Protein AF-A0A250XPN6-F1 (afdb_monomer_lite)

Organism: NCBI:txid1157962

Secondary structure (DSSP, 8-state):
-PPPEEEESSTTHHHHHHHH-HHHHHHHHHHHHIIIIIS---EEEE--S-THHHHHHHHHS-GGG-------PPPHHHHHHHHHHHHHHTT------HHHHHHHHHT--

Foldseek 3Di:
DDAAEAEDAQLVVLVVVCVVCVPVSLVVLVVQLCCPPVVNRYHYHYHHPDPCVVVVVVVSDPPVSDDDDDDDDDDLVRVVVVVVVVCVVVVHDDDCDPVNSVVVVVPPD

pLDDT: mean 90.62, std 7.66, range [44.0, 97.5]

Sequence (109 aa):
MRRPVIVIDEANVMMGWNKNYPEDMGTLLRFFVSITKEKKRSHVFLVTSEFGYQTWLSAAIASEFWKLKIIGDFTKSEAKSFFEFELERRRKVVTVTDEIWSQIYEVRV

InterPro domains:
  IPR051667 Archaeal ATPase domain-containing protein [PTHR37096] (2-107)

Structure (mmCIF, N/CA/C/O backbone):
data_AF-A0A250XPN6-F1
#
_entry.id   AF-A0A250XPN6-F1
#
loop_
_atom_site.group_PDB
_atom_site.id
_atom_site.type_symbol
_atom_site.label_atom_id
_atom_site.label_alt_id
_atom_site.label_comp_id
_atom_site.label_asym_id
_atom_site.label_entity_id
_atom_site.label_seq_id
_atom_site.pdbx_PDB_ins_code
_atom_site.Cartn_x
_atom_site.Cartn_y
_atom_site.Cartn_z
_atom_site.occupancy
_atom_site.B_iso_or_equiv
_atom_site.auth_seq_id
_atom_site.auth_comp_id
_atom_site.auth_asym_id
_atom_site.auth_atom_id
_atom_site.pdbx_PDB_model_num
ATOM 1 N N . MET A 1 1 ? -17.311 8.749 -18.690 1.00 69.12 1 MET A N 1
ATOM 2 C CA . MET A 1 1 ? -16.928 7.317 -18.693 1.00 69.12 1 MET A CA 1
ATOM 3 C C . MET A 1 1 ? -16.002 7.069 -17.506 1.00 69.12 1 MET A C 1
ATOM 5 O O . MET A 1 1 ? -15.084 7.861 -17.314 1.00 69.12 1 MET A O 1
ATOM 9 N N . ARG A 1 2 ? -16.271 6.063 -16.664 1.00 82.56 2 ARG A N 1
ATOM 10 C CA . ARG A 1 2 ? -15.433 5.752 -15.491 1.00 82.56 2 ARG A CA 1
ATOM 11 C C . ARG A 1 2 ? -14.141 5.090 -15.977 1.00 82.56 2 ARG A C 1
ATOM 13 O O . ARG A 1 2 ? -14.212 4.169 -16.783 1.00 82.56 2 ARG A O 1
ATOM 20 N N . ARG A 1 3 ? -12.978 5.582 -15.543 1.00 88.94 3 ARG A N 1
ATOM 21 C CA . ARG A 1 3 ? -11.693 4.985 -15.933 1.00 88.94 3 ARG A CA 1
ATOM 22 C C . ARG A 1 3 ? -11.524 3.625 -15.244 1.00 88.94 3 ARG A C 1
ATOM 24 O O . ARG A 1 3 ? -11.848 3.537 -14.057 1.00 88.94 3 ARG A O 1
ATOM 31 N N . PRO A 1 4 ? -11.032 2.592 -15.946 1.00 95.25 4 PRO A N 1
ATOM 32 C CA . PRO A 1 4 ? -10.711 1.313 -15.331 1.00 95.25 4 PRO A CA 1
ATOM 33 C C . PRO A 1 4 ? -9.630 1.464 -14.257 1.00 95.25 4 PRO A C 1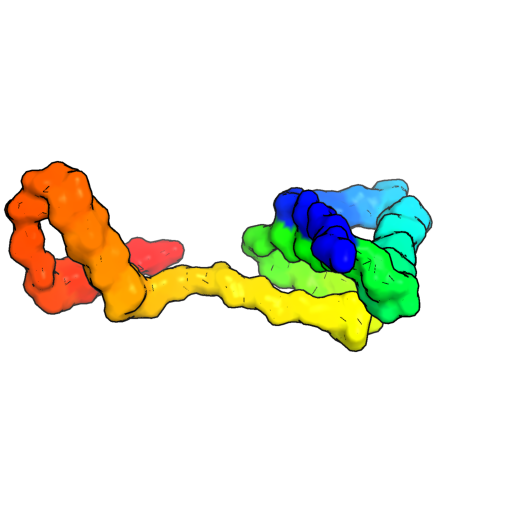
ATOM 35 O O . PRO A 1 4 ? -8.780 2.360 -14.308 1.00 95.25 4 PRO A O 1
ATOM 38 N N . VAL A 1 5 ? -9.677 0.560 -13.284 1.00 96.44 5 VAL A N 1
ATOM 39 C CA . VAL A 1 5 ? -8.733 0.486 -12.171 1.00 96.44 5 VAL A CA 1
ATOM 40 C C . VAL A 1 5 ? -8.087 -0.890 -12.197 1.00 96.44 5 VAL A C 1
ATOM 42 O O . VAL A 1 5 ? -8.789 -1.896 -12.243 1.00 96.44 5 VAL A O 1
ATOM 45 N N . ILE A 1 6 ? -6.760 -0.917 -12.179 1.00 97.00 6 ILE A N 1
ATOM 46 C CA . ILE A 1 6 ? -5.953 -2.124 -12.020 1.00 97.00 6 ILE A CA 1
ATOM 47 C C . ILE A 1 6 ? -5.451 -2.127 -10.582 1.00 97.00 6 ILE A C 1
ATOM 49 O O . ILE A 1 6 ? -4.890 -1.130 -10.125 1.00 97.00 6 ILE A O 1
ATOM 53 N N . VAL A 1 7 ? -5.661 -3.231 -9.875 1.00 97.50 7 VAL A N 1
ATOM 54 C CA . VAL A 1 7 ? -5.155 -3.434 -8.516 1.00 97.50 7 VAL A CA 1
ATOM 55 C C . VAL A 1 7 ? -4.270 -4.664 -8.541 1.00 97.50 7 VAL A C 1
ATOM 57 O O . VAL A 1 7 ? -4.690 -5.707 -9.040 1.00 97.50 7 VAL A O 1
ATOM 60 N N . ILE A 1 8 ? -3.051 -4.520 -8.038 1.00 97.00 8 ILE A N 1
ATOM 61 C CA . ILE A 1 8 ? -2.112 -5.622 -7.874 1.00 97.00 8 ILE A CA 1
ATOM 62 C C . ILE A 1 8 ? -1.786 -5.700 -6.394 1.00 97.00 8 ILE A C 1
ATOM 64 O O . ILE A 1 8 ? -1.141 -4.800 -5.854 1.00 97.00 8 ILE A O 1
ATOM 68 N N . ASP A 1 9 ? -2.299 -6.747 -5.762 1.00 96.31 9 ASP A N 1
ATOM 69 C CA . ASP A 1 9 ? -1.950 -7.106 -4.394 1.00 96.31 9 ASP A CA 1
ATOM 70 C C . ASP A 1 9 ? -0.621 -7.867 -4.364 1.00 96.31 9 ASP A C 1
ATOM 72 O O . ASP A 1 9 ? -0.182 -8.382 -5.396 1.00 96.31 9 ASP A O 1
ATOM 76 N N . GLU A 1 10 ? 0.034 -7.886 -3.204 1.00 95.31 10 GLU A N 1
ATOM 77 C CA . GLU A 1 10 ? 1.377 -8.456 -3.021 1.00 95.31 10 GLU A CA 1
ATOM 78 C C . GLU A 1 10 ? 2.393 -7.944 -4.063 1.00 95.31 10 GLU A C 1
ATOM 80 O O . GLU A 1 10 ? 3.236 -8.673 -4.596 1.00 95.31 10 GLU A O 1
ATOM 85 N N . ALA A 1 11 ? 2.334 -6.647 -4.376 1.00 96.62 11 ALA A N 1
ATOM 86 C CA . ALA A 1 11 ? 3.159 -6.038 -5.415 1.00 96.62 11 ALA A CA 1
ATOM 87 C C . ALA A 1 11 ? 4.671 -6.189 -5.148 1.00 96.62 11 ALA A C 1
ATOM 89 O O . ALA A 1 11 ? 5.472 -6.133 -6.082 1.00 96.62 11 ALA A O 1
ATOM 90 N N . ASN A 1 12 ? 5.076 -6.456 -3.902 1.00 94.81 12 ASN A N 1
ATOM 91 C CA . ASN A 1 12 ? 6.447 -6.797 -3.524 1.00 94.81 12 ASN A CA 1
ATOM 92 C C . ASN A 1 12 ? 7.009 -8.034 -4.240 1.00 94.81 12 ASN A C 1
ATOM 94 O O . ASN A 1 12 ? 8.225 -8.102 -4.433 1.00 94.81 12 ASN A O 1
ATOM 98 N N . VAL A 1 13 ? 6.168 -8.959 -4.718 1.00 94.19 13 VAL A N 1
ATOM 99 C CA . VAL A 1 13 ? 6.600 -10.103 -5.545 1.00 94.19 13 VAL A CA 1
ATOM 100 C C . VAL A 1 13 ? 7.315 -9.639 -6.820 1.00 94.19 13 VAL A C 1
ATOM 102 O O . VAL A 1 13 ? 8.259 -10.291 -7.278 1.00 94.19 13 VAL A O 1
ATOM 105 N N . MET A 1 14 ? 6.965 -8.458 -7.344 1.00 94.56 14 MET A N 1
ATOM 106 C CA . MET A 1 14 ? 7.645 -7.855 -8.495 1.00 94.56 14 MET A CA 1
ATOM 107 C C . MET A 1 14 ? 9.138 -7.618 -8.245 1.00 94.56 14 MET A C 1
ATOM 109 O O . MET A 1 14 ? 9.933 -7.762 -9.169 1.00 94.56 14 MET A O 1
ATOM 113 N N . MET A 1 15 ? 9.550 -7.323 -7.006 1.00 93.38 15 MET A N 1
ATOM 114 C CA . MET A 1 15 ? 10.974 -7.192 -6.669 1.00 93.38 15 MET A CA 1
ATOM 115 C C . MET A 1 15 ? 11.721 -8.511 -6.882 1.00 93.38 15 MET A C 1
ATOM 117 O O . MET A 1 15 ? 12.869 -8.514 -7.321 1.00 93.38 15 MET A O 1
ATOM 121 N N . GLY A 1 16 ? 11.064 -9.636 -6.582 1.00 91.06 16 GLY A N 1
ATOM 122 C CA . GLY A 1 16 ? 11.582 -10.975 -6.840 1.00 91.06 16 GLY A CA 1
ATOM 123 C C . GLY A 1 16 ? 11.670 -11.268 -8.335 1.00 91.06 16 GLY A C 1
ATOM 124 O O . GLY A 1 16 ? 12.725 -11.686 -8.808 1.00 91.06 16 GLY A O 1
ATOM 125 N N . TRP A 1 17 ? 10.606 -10.982 -9.093 1.00 91.94 17 TRP A N 1
ATOM 126 C CA . TRP A 1 17 ? 10.604 -11.135 -10.555 1.00 91.94 17 TRP A CA 1
ATOM 127 C C . TRP A 1 17 ? 11.692 -10.305 -11.227 1.00 91.94 17 TRP A C 1
ATOM 129 O O . TRP A 1 17 ? 12.382 -10.810 -12.106 1.00 91.94 17 TRP A O 1
ATOM 139 N N . ASN A 1 18 ? 11.916 -9.079 -10.756 1.00 94.00 18 ASN A N 1
ATOM 140 C CA . ASN A 1 18 ? 12.946 -8.189 -11.278 1.00 94.00 18 ASN A CA 1
ATOM 141 C C . ASN A 1 18 ? 14.364 -8.782 -11.202 1.00 94.00 18 ASN A C 1
ATOM 143 O O . ASN A 1 18 ? 15.206 -8.424 -12.018 1.00 94.00 18 ASN A O 1
ATOM 147 N N . LYS A 1 19 ? 14.644 -9.688 -10.251 1.00 91.94 19 LYS A N 1
ATOM 148 C CA . LYS A 1 19 ? 15.956 -10.356 -10.147 1.00 91.94 19 LYS A CA 1
ATOM 149 C C . LYS A 1 19 ? 16.243 -11.260 -11.344 1.00 91.94 19 LYS A C 1
ATOM 151 O O . LYS A 1 19 ? 17.390 -11.356 -11.761 1.00 91.94 19 LYS A O 1
ATOM 156 N N . ASN A 1 20 ? 15.208 -11.908 -11.871 1.00 94.25 20 ASN A N 1
ATOM 157 C CA . ASN A 1 20 ? 15.328 -12.876 -12.960 1.00 94.25 20 ASN A CA 1
ATOM 158 C C . ASN A 1 20 ? 14.935 -12.275 -14.321 1.00 94.25 20 ASN A C 1
ATOM 160 O O . ASN A 1 20 ? 15.415 -12.741 -15.347 1.00 94.25 20 ASN A O 1
ATOM 164 N N . TYR A 1 21 ? 14.087 -11.239 -14.324 1.00 95.25 21 TYR A N 1
ATOM 165 C CA . TYR A 1 21 ? 13.468 -10.655 -15.519 1.00 95.25 21 TYR A CA 1
ATOM 166 C C . TYR A 1 21 ? 13.456 -9.111 -15.473 1.00 95.25 21 TYR A C 1
ATOM 168 O O . TYR A 1 21 ? 12.389 -8.488 -15.413 1.00 95.25 21 TYR A O 1
ATOM 176 N N . PRO A 1 22 ? 14.628 -8.449 -15.459 1.00 94.31 22 PRO A N 1
ATOM 177 C CA . PRO A 1 22 ? 14.707 -6.994 -15.303 1.00 94.31 22 PRO A CA 1
ATOM 178 C C . PRO A 1 22 ? 14.129 -6.217 -16.499 1.00 94.31 22 PRO A C 1
ATOM 180 O O . PRO A 1 22 ? 13.509 -5.168 -16.314 1.00 94.31 22 PRO A O 1
ATOM 183 N N . GLU A 1 23 ? 14.285 -6.721 -17.726 1.00 95.19 23 GLU A N 1
ATOM 184 C CA . GLU A 1 23 ? 13.761 -6.061 -18.932 1.00 95.19 23 GLU A CA 1
ATOM 185 C C . GLU A 1 23 ? 12.229 -6.112 -19.005 1.00 95.19 23 GLU A C 1
ATOM 187 O O . GLU A 1 23 ? 11.579 -5.101 -19.308 1.00 95.19 23 GLU A O 1
ATOM 192 N N . ASP A 1 24 ? 11.648 -7.265 -18.665 1.00 96.19 24 ASP A N 1
ATOM 193 C CA . ASP A 1 24 ? 10.198 -7.463 -18.605 1.00 96.19 24 ASP A CA 1
ATOM 194 C C . ASP A 1 24 ? 9.578 -6.582 -17.523 1.00 96.19 24 ASP A C 1
ATOM 196 O O . ASP A 1 24 ? 8.579 -5.897 -17.765 1.00 96.19 24 ASP A O 1
ATOM 200 N N . MET A 1 25 ? 10.218 -6.521 -16.351 1.00 96.38 25 MET A N 1
ATOM 201 C CA . MET A 1 25 ? 9.793 -5.635 -15.274 1.00 96.38 25 MET A CA 1
ATOM 202 C C . MET A 1 25 ? 9.847 -4.171 -15.713 1.00 96.38 25 MET A C 1
ATOM 204 O O . MET A 1 25 ? 8.859 -3.449 -15.581 1.00 96.38 25 MET A O 1
ATOM 208 N N . GLY A 1 26 ? 10.951 -3.735 -16.324 1.00 95.38 26 GLY A N 1
ATOM 209 C CA . GLY A 1 26 ? 11.062 -2.384 -16.871 1.00 95.38 26 GLY A CA 1
ATOM 210 C C . GLY A 1 26 ? 9.960 -2.068 -17.889 1.00 95.38 26 GLY A C 1
ATOM 211 O O . GLY A 1 26 ? 9.412 -0.964 -17.898 1.00 95.38 26 GLY A O 1
ATOM 212 N N . THR A 1 27 ? 9.583 -3.039 -18.720 1.00 96.94 27 THR A N 1
ATOM 213 C CA . THR A 1 27 ? 8.487 -2.897 -19.689 1.00 96.94 27 THR A CA 1
ATOM 214 C C . THR A 1 27 ? 7.128 -2.767 -19.007 1.00 96.94 27 THR A C 1
ATOM 216 O O . THR A 1 27 ? 6.358 -1.869 -19.359 1.00 96.94 27 THR A O 1
ATOM 219 N N . LEU A 1 28 ? 6.849 -3.594 -18.000 1.00 96.81 28 LEU A N 1
ATOM 220 C CA . LEU A 1 28 ? 5.619 -3.525 -17.212 1.00 96.81 28 LEU A CA 1
ATOM 221 C C . LEU A 1 28 ? 5.476 -2.174 -16.495 1.00 96.81 28 LEU A C 1
ATOM 223 O O . LEU A 1 28 ? 4.424 -1.535 -16.552 1.00 96.81 28 LEU A O 1
ATOM 227 N N . LEU A 1 29 ? 6.553 -1.700 -15.872 1.00 96.25 29 LEU A N 1
ATOM 228 C CA . LEU A 1 29 ? 6.585 -0.421 -15.170 1.00 96.25 29 LEU A CA 1
ATOM 229 C C . LEU A 1 29 ? 6.361 0.761 -16.129 1.00 96.25 29 LEU A C 1
ATOM 231 O O . LEU A 1 29 ? 5.528 1.629 -15.853 1.00 96.25 29 LEU A O 1
ATOM 235 N N . ARG A 1 30 ? 7.005 0.763 -17.306 1.00 95.69 30 ARG A N 1
ATOM 236 C CA . ARG A 1 30 ? 6.733 1.759 -18.363 1.00 95.69 30 ARG A CA 1
ATOM 237 C C . ARG A 1 30 ? 5.285 1.710 -18.841 1.00 95.69 30 ARG A C 1
ATOM 239 O O . ARG A 1 30 ? 4.674 2.755 -19.068 1.00 95.69 30 ARG A O 1
ATOM 246 N N . PHE A 1 31 ? 4.713 0.515 -18.970 1.00 96.69 31 PHE A N 1
ATOM 247 C CA . PHE A 1 31 ? 3.305 0.363 -19.318 1.00 96.69 31 PHE A CA 1
ATOM 248 C C . PHE A 1 31 ? 2.394 1.024 -18.274 1.00 96.69 31 PHE A C 1
ATOM 250 O O . PHE A 1 31 ? 1.514 1.797 -18.663 1.00 96.69 31 PHE A O 1
ATOM 257 N N . PHE A 1 32 ? 2.635 0.812 -16.973 1.00 96.88 32 PHE A N 1
ATOM 258 C CA . PHE A 1 32 ? 1.874 1.468 -15.902 1.00 96.88 32 PHE A CA 1
ATOM 259 C C . PHE A 1 32 ? 1.950 2.991 -15.984 1.00 96.88 32 PHE A C 1
ATOM 261 O O . PHE A 1 32 ? 0.909 3.653 -15.924 1.00 96.88 32 PHE A O 1
ATOM 268 N N . VAL A 1 33 ? 3.143 3.556 -16.190 1.00 95.62 33 VAL A N 1
ATOM 269 C CA . VAL A 1 33 ? 3.318 5.006 -16.380 1.00 95.62 33 VAL A CA 1
ATOM 270 C C . VAL A 1 33 ? 2.514 5.493 -17.587 1.00 95.62 33 VAL A C 1
ATOM 272 O O . VAL A 1 33 ? 1.770 6.475 -17.488 1.00 95.62 33 VAL A O 1
ATOM 275 N N . SER A 1 34 ? 2.579 4.764 -18.702 1.00 96.50 34 SER A N 1
ATOM 276 C CA . SER A 1 34 ? 1.895 5.160 -19.929 1.00 96.50 34 SER A CA 1
ATOM 277 C C . SER A 1 34 ? 0.374 5.179 -19.782 1.00 96.50 34 SER A C 1
ATOM 279 O O . SER A 1 34 ? -0.286 6.140 -20.191 1.00 96.50 34 SER A O 1
ATOM 281 N N . ILE A 1 35 ? -0.221 4.156 -19.162 1.00 95.94 35 ILE A N 1
ATOM 282 C CA . ILE A 1 35 ? -1.682 4.092 -19.012 1.00 95.94 35 ILE A CA 1
ATOM 283 C C . ILE A 1 35 ? -2.217 5.038 -17.932 1.00 95.94 35 ILE A C 1
ATOM 285 O O . ILE A 1 35 ? -3.373 5.459 -18.032 1.00 95.94 35 ILE A O 1
ATOM 289 N N . THR A 1 36 ? -1.404 5.402 -16.936 1.00 94.88 36 THR A N 1
ATOM 290 C CA . THR A 1 36 ? -1.823 6.267 -15.821 1.00 94.88 36 THR A CA 1
ATOM 291 C C . THR A 1 36 ? -1.536 7.744 -16.079 1.00 94.88 36 THR A C 1
ATOM 293 O O . THR A 1 36 ? -2.468 8.549 -16.138 1.00 94.88 36 THR A O 1
ATOM 296 N N . LYS A 1 37 ? -0.267 8.128 -16.244 1.00 89.44 37 LYS A N 1
ATOM 297 C CA . LYS A 1 37 ? 0.162 9.530 -16.292 1.00 89.44 37 LYS A CA 1
ATOM 298 C C . LYS A 1 37 ? 0.070 10.116 -17.694 1.00 89.44 37 LYS A C 1
ATOM 300 O O . LYS A 1 37 ? -0.489 11.202 -17.855 1.00 89.44 37 LYS A O 1
ATOM 305 N N . GLU A 1 38 ? 0.601 9.404 -18.685 1.00 91.31 38 GLU A N 1
ATOM 306 C CA . GLU A 1 38 ? 0.734 9.917 -20.053 1.00 91.31 38 GLU A CA 1
ATOM 307 C C . GLU A 1 38 ? -0.618 9.934 -20.768 1.00 91.31 38 GLU A C 1
ATOM 309 O O . GLU A 1 38 ? -1.096 10.979 -21.206 1.00 91.31 38 GLU A O 1
ATOM 314 N N . LYS A 1 39 ? -1.276 8.770 -20.846 1.00 93.44 39 LYS A N 1
ATOM 315 C CA . LYS A 1 39 ? -2.520 8.596 -21.609 1.00 93.44 39 LYS A CA 1
ATOM 316 C C . LYS A 1 39 ? -3.774 8.800 -20.766 1.00 93.44 39 LYS A C 1
ATOM 318 O O . LYS A 1 39 ? -4.860 8.908 -21.332 1.00 93.44 39 LYS A O 1
ATOM 323 N N . LYS A 1 40 ? -3.649 8.831 -19.431 1.00 92.31 40 LYS A N 1
ATOM 324 C CA . LYS A 1 40 ? -4.763 9.007 -18.476 1.00 92.31 40 LYS A CA 1
ATOM 325 C C . LYS A 1 40 ? -5.937 8.059 -18.756 1.00 92.31 40 LYS A C 1
ATOM 327 O O . LYS A 1 40 ? -7.101 8.459 -18.680 1.00 92.31 40 LYS A O 1
ATOM 332 N N . ARG A 1 41 ? -5.622 6.810 -19.115 1.00 94.25 41 ARG A N 1
ATOM 333 C CA . ARG A 1 41 ? -6.594 5.775 -19.499 1.00 94.25 41 ARG A CA 1
ATOM 334 C C . ARG A 1 41 ? -7.063 4.951 -18.307 1.00 94.25 41 ARG A C 1
ATOM 336 O O . ARG A 1 41 ? -8.235 4.597 -18.280 1.00 94.25 41 ARG A O 1
ATOM 343 N N . SER A 1 42 ? -6.199 4.721 -17.321 1.00 95.50 42 SER A N 1
ATOM 344 C CA . SER A 1 42 ? -6.484 3.859 -16.168 1.00 95.50 42 SER A CA 1
ATOM 345 C C . SER A 1 42 ? -5.881 4.412 -14.877 1.00 95.50 42 SER A C 1
ATOM 347 O O . SER A 1 42 ? -5.021 5.292 -14.905 1.00 95.50 42 SER A O 1
ATOM 349 N N . HIS A 1 43 ? -6.302 3.857 -13.743 1.00 95.12 43 HIS A N 1
ATOM 350 C CA . HIS A 1 43 ? -5.581 3.953 -12.472 1.00 95.12 43 HIS A CA 1
ATOM 351 C C . HIS A 1 43 ? -4.896 2.618 -12.170 1.00 95.12 43 HIS A C 1
ATOM 353 O O . HIS A 1 43 ? -5.446 1.570 -12.502 1.00 95.12 43 HIS A O 1
ATOM 359 N N . VAL A 1 44 ? -3.721 2.658 -11.543 1.00 97.12 44 VAL A N 1
ATOM 360 C CA . VAL A 1 44 ? -2.998 1.467 -11.079 1.00 97.12 44 VAL A CA 1
ATOM 361 C C . VAL A 1 44 ? -2.727 1.637 -9.590 1.00 97.12 44 VAL A C 1
ATOM 363 O O . VAL A 1 44 ? -2.169 2.657 -9.184 1.00 97.12 44 VAL A O 1
ATOM 366 N N . PHE A 1 45 ? -3.137 0.656 -8.793 1.00 97.38 45 PHE A N 1
ATOM 367 C CA . PHE A 1 45 ? -2.803 0.541 -7.378 1.00 97.38 45 PHE A CA 1
ATOM 368 C C . PHE A 1 45 ? -1.891 -0.664 -7.190 1.00 97.38 45 PHE A C 1
ATOM 370 O O . PHE A 1 45 ? -2.256 -1.782 -7.548 1.00 97.38 45 PHE A O 1
ATOM 377 N N . LEU A 1 46 ? -0.710 -0.410 -6.637 1.00 96.69 46 LEU A N 1
ATOM 378 C CA . LEU A 1 46 ? 0.249 -1.429 -6.233 1.00 96.69 46 LEU A CA 1
ATOM 379 C C . LEU A 1 46 ? 0.171 -1.507 -4.711 1.00 96.69 46 LEU A C 1
ATOM 381 O O . LEU A 1 46 ? 0.470 -0.523 -4.033 1.00 96.69 46 LEU A O 1
ATOM 385 N N . VAL A 1 47 ? -0.318 -2.630 -4.197 1.00 96.94 47 VAL A N 1
ATOM 386 C CA . VAL A 1 47 ? -0.579 -2.840 -2.772 1.00 96.94 47 VAL A CA 1
ATOM 387 C C . VAL A 1 47 ? 0.463 -3.804 -2.229 1.00 96.94 47 VAL A C 1
ATOM 389 O O . VAL A 1 47 ? 0.803 -4.794 -2.870 1.00 96.94 47 VAL A O 1
ATOM 392 N N . THR A 1 48 ? 1.032 -3.471 -1.077 1.00 95.62 48 THR A N 1
ATOM 393 C CA . THR A 1 48 ? 2.104 -4.243 -0.453 1.00 95.62 48 THR A CA 1
ATOM 394 C C . THR A 1 48 ? 2.104 -3.999 1.050 1.00 95.62 48 THR A C 1
ATOM 396 O O . THR A 1 48 ? 1.828 -2.884 1.498 1.00 95.62 48 THR A O 1
ATOM 399 N N . SER A 1 49 ? 2.445 -5.031 1.815 1.00 91.75 49 SER A N 1
ATOM 400 C CA . SER A 1 49 ? 2.783 -4.947 3.241 1.00 91.75 49 SER A CA 1
ATOM 401 C C . SER A 1 49 ? 4.287 -4.744 3.480 1.00 91.75 49 SER A C 1
ATOM 403 O O . SER A 1 49 ? 4.700 -4.442 4.595 1.00 91.75 49 SER A O 1
ATOM 405 N N . GLU A 1 50 ? 5.112 -4.876 2.438 1.00 91.62 50 GLU A N 1
ATOM 406 C CA . GLU A 1 50 ? 6.568 -4.746 2.511 1.00 91.62 50 GLU A CA 1
ATOM 407 C C . GLU A 1 50 ? 7.014 -3.283 2.375 1.00 91.62 50 GLU A C 1
ATOM 409 O O . GLU A 1 50 ? 6.838 -2.664 1.318 1.00 91.62 50 GLU A O 1
ATOM 414 N N . PHE A 1 51 ? 7.652 -2.750 3.422 1.00 84.75 51 PHE A N 1
ATOM 415 C CA . PHE A 1 51 ? 8.150 -1.372 3.456 1.00 84.75 51 PHE A CA 1
ATOM 416 C C . PHE A 1 51 ? 9.271 -1.135 2.430 1.00 84.75 51 PHE A C 1
ATOM 418 O O . PHE A 1 51 ? 9.322 -0.078 1.794 1.00 84.75 51 PHE A O 1
ATOM 425 N N . GLY A 1 52 ? 10.131 -2.136 2.194 1.00 90.44 52 GLY A N 1
ATOM 426 C CA . GLY A 1 52 ? 11.242 -2.044 1.238 1.00 90.44 52 GLY A CA 1
ATOM 427 C C . GLY A 1 52 ? 10.811 -1.813 -0.217 1.00 90.44 52 GLY A C 1
ATOM 428 O O . GLY A 1 52 ? 11.610 -1.348 -1.036 1.00 90.44 52 GLY A O 1
ATOM 429 N N . TYR A 1 53 ? 9.539 -2.068 -0.540 1.00 93.56 53 TYR A N 1
ATOM 430 C CA . TYR A 1 53 ? 8.995 -1.891 -1.883 1.00 93.56 53 TYR A CA 1
ATOM 431 C C . TYR A 1 53 ? 9.078 -0.447 -2.382 1.00 93.56 53 TYR A C 1
ATOM 433 O O . TYR A 1 53 ? 9.370 -0.215 -3.554 1.00 93.56 53 TYR A O 1
ATOM 441 N N . GLN A 1 54 ? 8.867 0.533 -1.498 1.00 93.00 54 GLN A N 1
ATOM 442 C CA . GLN A 1 54 ? 8.936 1.947 -1.868 1.00 93.00 54 GLN A CA 1
ATOM 443 C C . GLN A 1 54 ? 10.330 2.320 -2.385 1.00 93.00 54 GLN A C 1
ATOM 445 O O . GLN A 1 54 ? 10.457 3.001 -3.406 1.00 93.00 54 GLN A O 1
ATOM 450 N N . THR A 1 55 ? 11.373 1.871 -1.686 1.00 93.06 55 THR A N 1
ATOM 451 C CA . THR A 1 55 ? 12.767 2.130 -2.058 1.00 93.06 55 THR A CA 1
ATOM 452 C C . THR A 1 55 ? 13.079 1.511 -3.414 1.00 93.06 55 THR A C 1
ATOM 454 O O . THR A 1 55 ? 13.637 2.181 -4.281 1.00 93.06 55 THR A O 1
ATOM 457 N N . TRP A 1 56 ? 12.655 0.263 -3.629 1.00 94.81 56 TRP A N 1
ATOM 458 C CA . TRP A 1 56 ? 12.818 -0.410 -4.916 1.00 94.81 56 TRP A CA 1
ATOM 459 C C . TRP A 1 56 ? 12.088 0.322 -6.050 1.00 94.81 56 TRP A C 1
ATOM 461 O O . TRP A 1 56 ? 12.688 0.594 -7.090 1.00 94.81 56 TRP A O 1
ATOM 471 N N . LEU A 1 57 ? 10.825 0.709 -5.842 1.00 94.94 57 LEU A N 1
ATOM 472 C CA . LEU A 1 57 ? 10.035 1.403 -6.860 1.00 94.94 57 LEU A CA 1
ATOM 473 C C . LEU A 1 57 ? 10.639 2.769 -7.214 1.00 94.94 57 LEU A C 1
ATOM 475 O O . LEU A 1 57 ? 10.666 3.134 -8.385 1.00 94.94 57 LEU A O 1
ATOM 479 N N . SER A 1 58 ? 11.177 3.486 -6.222 1.00 93.50 58 SER A N 1
ATOM 480 C CA . SER A 1 58 ? 11.863 4.775 -6.416 1.00 93.50 58 SER A CA 1
ATOM 481 C C . SER A 1 58 ? 13.132 4.648 -7.262 1.00 93.50 58 SER A C 1
ATOM 483 O O . SER A 1 58 ? 13.481 5.578 -7.983 1.00 93.50 58 SER A O 1
ATOM 485 N N . ALA A 1 59 ? 13.829 3.511 -7.175 1.00 92.56 59 ALA A N 1
ATOM 486 C CA . ALA A 1 59 ? 15.003 3.235 -7.997 1.00 92.56 59 ALA A CA 1
ATOM 487 C C . ALA A 1 59 ? 14.629 2.829 -9.434 1.00 92.56 59 ALA A C 1
ATOM 489 O O . ALA A 1 59 ? 15.407 3.052 -10.358 1.00 92.56 59 ALA A O 1
ATOM 490 N N . ALA A 1 60 ? 13.446 2.237 -9.626 1.00 91.38 60 ALA A N 1
ATOM 491 C CA . ALA A 1 60 ? 12.983 1.748 -10.922 1.00 91.38 60 ALA A CA 1
ATOM 492 C C . ALA A 1 60 ? 12.217 2.803 -11.744 1.00 91.38 60 ALA A C 1
ATOM 494 O O . ALA A 1 60 ? 12.270 2.786 -12.974 1.00 91.38 60 ALA A O 1
ATOM 495 N N . ILE A 1 61 ? 11.486 3.706 -11.084 1.00 92.75 61 ILE A N 1
ATOM 496 C CA . ILE A 1 61 ? 10.663 4.744 -11.714 1.00 92.75 61 ILE A CA 1
ATOM 497 C C . ILE A 1 61 ? 10.800 6.054 -10.936 1.00 92.75 61 ILE A C 1
ATOM 499 O O . ILE A 1 61 ? 10.718 6.076 -9.707 1.00 92.75 61 ILE A O 1
ATOM 503 N N . ALA A 1 62 ? 10.908 7.161 -11.671 1.00 91.81 62 ALA A N 1
ATOM 504 C CA . ALA A 1 62 ? 10.935 8.502 -11.105 1.00 91.81 62 ALA A CA 1
ATOM 505 C C . ALA A 1 62 ? 9.696 8.785 -10.220 1.00 91.81 62 ALA A C 1
ATOM 5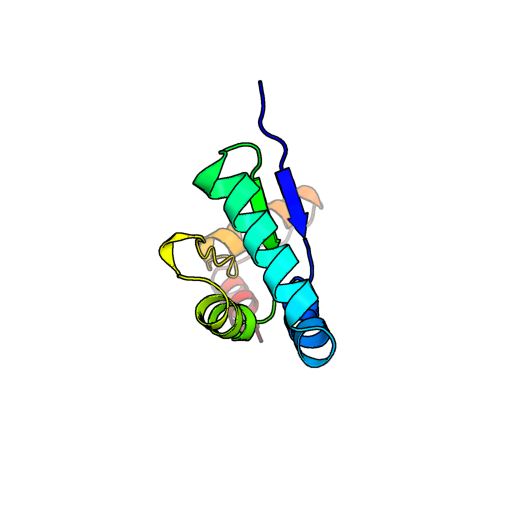07 O O . ALA A 1 62 ? 8.568 8.379 -10.532 1.00 91.81 62 ALA A O 1
ATOM 508 N N . SER A 1 63 ? 9.910 9.445 -9.080 1.00 89.12 63 SER A N 1
ATOM 509 C CA . SER A 1 63 ? 8.912 9.579 -8.009 1.00 89.12 63 SER A CA 1
ATOM 510 C C . SER A 1 63 ? 7.695 10.423 -8.390 1.00 89.12 63 SER A C 1
ATOM 512 O O . SER A 1 63 ? 6.627 10.266 -7.804 1.00 89.12 63 SER A O 1
ATOM 514 N N . GLU A 1 64 ? 7.793 11.254 -9.425 1.00 91.25 64 GLU A N 1
ATOM 515 C CA . GLU A 1 64 ? 6.686 12.026 -9.992 1.00 91.25 64 GLU A CA 1
ATOM 516 C C . GLU A 1 64 ? 5.613 11.169 -10.688 1.00 91.25 64 GLU A C 1
ATOM 518 O O . GLU A 1 64 ? 4.507 11.659 -10.970 1.00 91.25 64 GLU A O 1
ATOM 523 N N . PHE A 1 65 ? 5.923 9.901 -10.985 1.00 92.31 65 PHE A N 1
ATOM 524 C CA . PHE A 1 65 ? 5.022 8.980 -11.681 1.00 92.31 65 PHE A CA 1
ATOM 525 C C . PHE A 1 65 ? 4.185 8.103 -10.754 1.00 92.31 65 PHE A C 1
ATOM 527 O O . PHE A 1 65 ? 3.284 7.410 -11.228 1.00 92.31 65 PHE A O 1
ATOM 534 N N . TRP A 1 66 ? 4.412 8.159 -9.444 1.00 93.00 66 TRP A N 1
ATOM 535 C CA . TRP A 1 66 ? 3.639 7.397 -8.470 1.00 93.00 66 TRP A CA 1
ATOM 536 C C . TRP A 1 66 ? 3.402 8.203 -7.190 1.00 93.00 66 TRP A C 1
ATOM 538 O O . TRP A 1 66 ? 3.901 9.310 -7.009 1.00 93.00 66 TRP A O 1
ATOM 548 N N . LYS A 1 67 ? 2.538 7.688 -6.314 1.00 93.75 67 LYS A N 1
ATOM 549 C CA . LYS A 1 67 ? 2.227 8.329 -5.036 1.00 93.75 67 LYS A CA 1
ATOM 550 C C . LYS A 1 67 ? 2.069 7.281 -3.951 1.00 93.75 67 LYS A C 1
ATOM 552 O O . LYS A 1 67 ? 1.243 6.384 -4.090 1.00 93.75 67 LYS A O 1
ATOM 557 N N . LEU A 1 68 ? 2.802 7.452 -2.853 1.00 93.19 68 LEU A N 1
ATOM 558 C CA . LEU A 1 68 ? 2.650 6.613 -1.672 1.00 93.19 68 LEU A CA 1
ATOM 559 C C . LEU A 1 68 ? 1.359 6.946 -0.923 1.00 93.19 68 LEU A C 1
ATOM 561 O O . LEU A 1 68 ? 1.033 8.116 -0.684 1.00 93.19 68 LEU A O 1
ATOM 565 N N . LYS A 1 69 ? 0.661 5.899 -0.494 1.00 93.81 69 LYS A N 1
ATOM 566 C CA . LYS A 1 69 ? -0.378 5.965 0.528 1.00 93.81 69 LYS A CA 1
ATOM 567 C C . LYS A 1 69 ? -0.123 4.854 1.533 1.00 93.81 69 LYS A C 1
ATOM 569 O O . LYS A 1 69 ? -0.165 3.688 1.168 1.00 93.81 69 LYS A O 1
ATOM 574 N N . ILE A 1 70 ? 0.160 5.246 2.771 1.00 90.88 70 ILE A N 1
ATOM 575 C CA . ILE A 1 70 ? 0.341 4.321 3.887 1.00 90.88 70 ILE A CA 1
ATOM 576 C C . ILE A 1 70 ? -1.015 4.154 4.562 1.00 90.88 70 ILE A C 1
ATOM 578 O O . ILE A 1 70 ? -1.663 5.147 4.899 1.00 90.88 70 ILE A O 1
ATOM 582 N N . ILE A 1 71 ? -1.434 2.904 4.729 1.00 89.94 71 ILE A N 1
ATOM 583 C CA . ILE A 1 71 ? -2.570 2.531 5.567 1.00 89.94 71 ILE A CA 1
ATOM 584 C C . ILE A 1 71 ? -1.951 1.935 6.825 1.00 89.94 71 ILE A C 1
ATOM 586 O O . ILE A 1 71 ? -1.433 0.825 6.788 1.00 89.94 71 ILE A O 1
ATOM 590 N N . GLY A 1 72 ? -1.899 2.741 7.882 1.00 86.44 72 GLY A N 1
ATOM 591 C CA . GLY A 1 72 ? -1.430 2.301 9.191 1.00 86.44 72 GLY A CA 1
ATOM 592 C C . GLY A 1 72 ? -2.574 1.756 10.035 1.00 86.44 72 GLY A C 1
ATOM 593 O O . GLY A 1 72 ? -3.730 1.730 9.604 1.00 86.44 72 GLY A O 1
ATOM 594 N N . ASP A 1 73 ? -2.246 1.370 11.260 1.00 88.81 73 ASP A N 1
ATOM 595 C CA . ASP A 1 73 ? -3.256 0.949 12.217 1.00 88.81 73 ASP A CA 1
ATOM 596 C C . ASP A 1 73 ? -4.194 2.098 12.598 1.00 88.81 73 ASP A C 1
ATOM 598 O O . ASP A 1 73 ? -3.838 3.279 12.549 1.00 88.81 73 ASP A O 1
ATOM 602 N N . PHE A 1 74 ? -5.383 1.735 13.077 1.00 89.88 74 PHE A N 1
ATOM 603 C CA . PHE A 1 74 ? -6.299 2.685 13.698 1.00 89.88 74 PHE A CA 1
ATOM 604 C C . PHE A 1 74 ? -5.640 3.426 14.857 1.00 89.88 74 PHE A C 1
ATOM 606 O O . PHE A 1 74 ? -4.972 2.809 15.693 1.00 89.88 74 PHE A O 1
ATOM 613 N N . THR A 1 75 ? -5.924 4.720 14.971 1.00 89.69 75 THR A N 1
ATOM 614 C CA . THR A 1 75 ? -5.623 5.499 16.176 1.00 89.69 75 THR A CA 1
ATOM 615 C C . THR A 1 75 ? -6.332 4.913 17.402 1.00 89.69 75 THR A C 1
ATOM 617 O O . THR A 1 75 ? -7.288 4.141 17.286 1.00 89.69 75 THR A O 1
ATOM 620 N N . LYS A 1 76 ? -5.897 5.296 18.610 1.00 88.50 76 LYS A N 1
ATOM 621 C CA . LYS A 1 76 ? -6.506 4.822 19.866 1.00 88.50 76 LYS A CA 1
ATOM 622 C C . LYS A 1 76 ? -8.011 5.078 19.932 1.00 88.50 76 LYS A C 1
ATOM 624 O O . LYS A 1 76 ? -8.737 4.228 20.436 1.00 88.50 76 LYS A O 1
ATOM 629 N N . SER A 1 77 ? -8.483 6.212 19.419 1.00 89.38 77 SER A N 1
ATOM 630 C CA . SER A 1 77 ? -9.911 6.538 19.367 1.00 89.38 77 SER A CA 1
ATOM 631 C C . SER A 1 77 ? -10.649 5.730 18.301 1.00 89.38 77 SER A C 1
ATOM 633 O O . SER A 1 77 ? -11.665 5.122 18.618 1.00 89.38 77 SER A O 1
ATOM 635 N N . GLU A 1 78 ? -10.131 5.658 17.071 1.00 92.25 78 GLU A N 1
ATOM 636 C CA . GLU A 1 78 ? -10.753 4.881 15.983 1.00 92.25 78 GLU A CA 1
ATOM 637 C C . GLU A 1 78 ? -10.870 3.400 16.343 1.00 92.25 78 GLU A C 1
ATOM 639 O O . GLU A 1 78 ? -11.911 2.782 16.129 1.00 92.25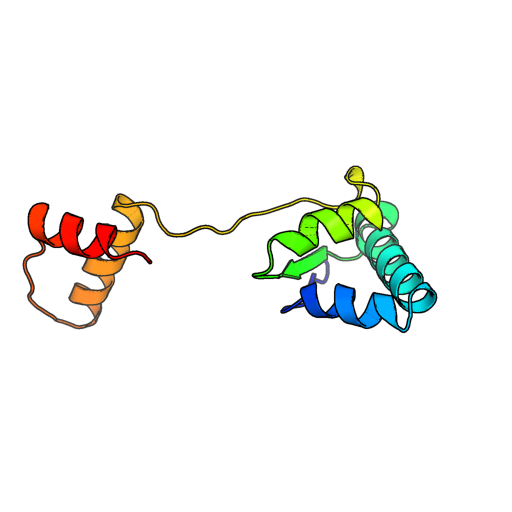 78 GLU A O 1
ATOM 644 N N . ALA A 1 79 ? -9.822 2.843 16.948 1.00 91.69 79 ALA A N 1
ATOM 645 C CA . ALA A 1 79 ? -9.815 1.467 17.407 1.00 91.69 79 ALA A CA 1
ATOM 646 C C . ALA A 1 79 ? -10.835 1.240 18.532 1.00 91.69 79 ALA A C 1
ATOM 648 O O . ALA A 1 79 ? -11.500 0.204 18.522 1.00 91.69 79 ALA A O 1
ATOM 649 N N . LYS A 1 80 ? -11.007 2.204 19.455 1.00 90.62 80 LYS A N 1
ATOM 650 C CA . LYS A 1 80 ? -12.004 2.114 20.536 1.00 90.62 80 LYS A CA 1
ATOM 651 C C . LYS A 1 80 ? -13.409 2.105 19.956 1.00 90.62 80 LYS A C 1
ATOM 653 O O . LYS A 1 80 ? -14.180 1.196 20.239 1.00 90.62 80 LYS A O 1
ATOM 658 N N . SER A 1 81 ? -13.703 3.067 19.082 1.00 91.00 81 SER A N 1
ATOM 659 C CA . SER A 1 81 ? -15.006 3.183 18.428 1.00 91.00 81 SER A CA 1
ATOM 660 C C . SER A 1 81 ? -15.332 1.952 17.584 1.00 91.00 81 SER A C 1
ATOM 662 O O . SER A 1 81 ? -16.454 1.457 17.632 1.00 91.00 81 SER A O 1
ATOM 664 N N . PHE A 1 82 ? -14.355 1.413 16.848 1.00 91.12 82 PHE A N 1
ATOM 665 C CA . PHE A 1 82 ? -14.535 0.170 16.098 1.00 91.12 82 PHE A CA 1
ATOM 666 C C . PHE A 1 82 ? -14.804 -1.027 17.022 1.00 91.12 82 PHE A C 1
ATOM 668 O O . PHE A 1 82 ? -15.673 -1.851 16.736 1.00 91.12 82 PHE A O 1
ATOM 675 N N . PHE A 1 83 ? -14.087 -1.121 18.143 1.00 90.25 83 PHE A N 1
ATOM 676 C CA . PHE A 1 83 ? -14.267 -2.189 19.122 1.00 90.25 83 PHE A CA 1
ATOM 677 C C . PHE A 1 83 ? -15.649 -2.139 19.787 1.00 90.25 83 PHE A C 1
ATOM 679 O O . PHE A 1 83 ? -16.337 -3.157 19.839 1.00 90.25 83 PHE A O 1
ATOM 686 N N . GLU A 1 84 ? -16.084 -0.963 20.239 1.00 89.62 84 GLU A N 1
ATOM 687 C CA . GLU A 1 84 ? -17.414 -0.740 20.820 1.00 89.62 84 GLU A CA 1
ATOM 688 C C . GLU A 1 84 ? -18.528 -1.058 19.814 1.00 89.62 84 GLU A C 1
ATOM 690 O O . GLU A 1 84 ? -19.462 -1.791 20.144 1.00 89.62 84 GLU A O 1
ATOM 695 N N . PHE A 1 85 ? -18.378 -0.608 18.562 1.00 90.75 85 PHE A N 1
ATOM 696 C CA . PHE A 1 85 ? -19.289 -0.954 17.470 1.00 90.75 85 PHE A CA 1
ATOM 697 C C . PHE A 1 85 ? -19.394 -2.475 17.266 1.00 90.75 85 PHE A C 1
ATOM 699 O O . PHE A 1 85 ? -20.492 -3.019 17.135 1.0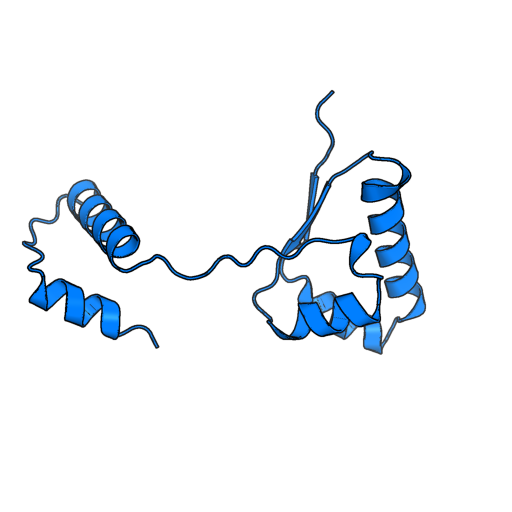0 90.75 85 PHE A O 1
ATOM 706 N N . GLU A 1 86 ? -18.270 -3.197 17.270 1.00 91.44 86 GLU A N 1
ATOM 707 C CA . GLU A 1 86 ? -18.272 -4.657 17.131 1.00 91.44 86 GLU A CA 1
ATOM 708 C C . GLU A 1 86 ? -18.887 -5.376 18.343 1.00 91.44 86 GLU A C 1
ATOM 710 O O . GLU A 1 86 ? -19.541 -6.410 18.166 1.00 91.44 86 GLU A O 1
ATOM 715 N N . LEU A 1 87 ? -18.714 -4.854 19.562 1.00 90.44 87 LEU A N 1
ATOM 716 C CA . LEU A 1 87 ? -19.364 -5.387 20.765 1.00 90.44 87 LEU A CA 1
ATOM 717 C C . LEU A 1 87 ? -20.886 -5.241 20.683 1.00 90.44 87 LEU A C 1
ATOM 719 O O . LEU A 1 87 ? -21.603 -6.222 20.913 1.00 90.44 87 LEU A O 1
ATOM 723 N N . GLU A 1 88 ? -21.368 -4.061 20.288 1.00 88.88 88 GLU A N 1
ATOM 724 C CA . GLU A 1 88 ? -22.792 -3.785 20.090 1.00 88.88 88 GLU A CA 1
ATOM 725 C C . GLU A 1 88 ? -23.377 -4.682 18.993 1.00 88.88 88 GLU A C 1
ATOM 727 O O . GLU A 1 88 ? -24.359 -5.398 19.221 1.00 88.88 88 GLU A O 1
ATOM 732 N N . ARG A 1 89 ? -22.716 -4.747 17.829 1.00 91.06 89 ARG A N 1
ATOM 733 C CA . ARG A 1 89 ? -23.132 -5.587 16.695 1.00 91.06 89 ARG A CA 1
ATOM 734 C C . ARG A 1 89 ? -23.255 -7.063 17.077 1.00 91.06 89 ARG A C 1
ATOM 736 O O . ARG A 1 89 ? -24.131 -7.764 16.572 1.00 91.06 89 ARG A O 1
ATOM 743 N N . ARG A 1 90 ? -22.390 -7.548 17.973 1.00 92.50 90 ARG A N 1
ATOM 744 C CA . ARG A 1 90 ? -22.383 -8.938 18.466 1.00 92.50 90 ARG A CA 1
ATOM 745 C C . ARG A 1 90 ? -23.229 -9.148 19.725 1.00 92.50 90 ARG A C 1
ATOM 747 O O . ARG A 1 90 ? -23.230 -10.259 20.252 1.00 92.50 90 ARG A O 1
ATOM 754 N N . ARG A 1 91 ? -23.950 -8.122 20.196 1.00 88.38 91 ARG A N 1
ATOM 755 C CA . ARG A 1 91 ? -24.785 -8.140 21.412 1.00 88.38 91 ARG A CA 1
ATOM 756 C C . ARG A 1 91 ? -24.016 -8.565 22.667 1.00 88.38 91 ARG A C 1
ATOM 758 O O . ARG A 1 91 ? -24.561 -9.248 23.534 1.00 88.38 91 ARG A O 1
ATOM 765 N N . LYS A 1 92 ? -22.738 -8.192 22.763 1.00 83.12 92 LYS A N 1
ATOM 766 C CA . LYS A 1 92 ? -21.933 -8.428 23.964 1.00 83.12 92 LYS A CA 1
ATOM 767 C C . LYS A 1 92 ? -22.057 -7.237 24.903 1.00 83.12 92 LYS A C 1
ATOM 769 O O . LYS A 1 92 ? -21.740 -6.117 24.525 1.00 83.12 92 LYS A O 1
ATOM 774 N N . VAL A 1 93 ? -22.470 -7.496 26.140 1.00 73.00 93 VAL A N 1
ATOM 775 C CA . VAL A 1 93 ? -22.520 -6.476 27.193 1.00 73.00 93 VAL A CA 1
ATOM 776 C C . VAL A 1 93 ? -21.193 -6.508 27.940 1.00 73.00 93 VAL A C 1
ATOM 778 O O . VAL A 1 93 ? -21.005 -7.299 28.861 1.00 73.00 93 VAL A O 1
ATOM 781 N N . VAL A 1 94 ? -20.244 -5.692 27.488 1.00 76.12 94 VAL A N 1
ATOM 782 C CA . VAL A 1 94 ? -18.956 -5.489 28.160 1.00 76.12 94 VAL A CA 1
ATOM 783 C C . VAL A 1 94 ? -18.762 -3.993 28.338 1.00 76.12 94 VAL A C 1
ATOM 785 O O . VAL A 1 94 ? -18.748 -3.252 27.359 1.00 76.12 94 VAL A O 1
ATOM 788 N N . THR A 1 95 ? -18.600 -3.550 29.581 1.00 80.69 95 THR A N 1
ATOM 789 C CA . THR A 1 95 ? -18.205 -2.170 29.869 1.00 80.69 95 THR A CA 1
ATOM 790 C C . THR A 1 95 ? -16.708 -2.039 29.631 1.00 80.69 95 THR A C 1
ATOM 792 O O . THR A 1 95 ? -15.907 -2.645 30.342 1.00 80.69 95 THR A O 1
ATOM 795 N N . VAL A 1 96 ? -16.328 -1.259 28.625 1.00 81.44 96 VAL A N 1
ATOM 796 C CA . VAL A 1 96 ? -14.924 -0.992 28.302 1.00 81.44 96 VAL A CA 1
ATOM 797 C C . VAL A 1 96 ? -14.519 0.311 28.986 1.00 81.44 96 VAL A C 1
ATOM 799 O O . VAL A 1 96 ? -14.779 1.397 28.470 1.00 81.44 96 VAL A O 1
ATOM 802 N N . THR A 1 97 ? -13.916 0.214 30.173 1.00 86.88 97 THR A N 1
ATOM 803 C CA . THR A 1 97 ? -13.343 1.396 30.839 1.00 86.88 97 THR A CA 1
ATOM 804 C C . THR A 1 97 ? -12.088 1.871 30.106 1.00 86.88 97 THR A C 1
ATOM 806 O O . THR A 1 97 ? -11.507 1.136 29.300 1.00 86.88 97 THR A O 1
ATOM 809 N N . ASP A 1 98 ? -11.648 3.101 30.372 1.00 86.12 98 ASP A N 1
ATOM 810 C CA . ASP A 1 98 ? -10.443 3.651 29.742 1.00 86.12 98 ASP A CA 1
ATOM 811 C C . ASP A 1 98 ? -9.168 2.897 30.147 1.00 86.12 98 ASP A C 1
ATOM 813 O O . ASP A 1 98 ? -8.241 2.779 29.338 1.00 86.12 98 ASP A O 1
ATOM 817 N N . GLU A 1 99 ? -9.129 2.320 31.351 1.00 88.44 99 GLU A N 1
ATOM 818 C CA . GLU A 1 99 ? -8.031 1.464 31.808 1.00 88.44 99 GLU A CA 1
ATOM 819 C C . GLU A 1 99 ? -7.976 0.160 31.004 1.00 88.44 99 GLU A C 1
ATOM 821 O O . GLU A 1 99 ? -6.922 -0.185 30.467 1.00 88.44 99 GLU A O 1
ATOM 826 N N . ILE A 1 100 ? -9.114 -0.531 30.858 1.00 86.69 100 ILE A N 1
ATOM 827 C CA . ILE A 1 100 ? -9.212 -1.772 30.069 1.00 86.69 100 ILE A CA 1
ATOM 828 C C . ILE A 1 100 ? -8.864 -1.488 28.606 1.00 86.69 100 ILE A C 1
ATOM 830 O O . ILE A 1 100 ? -8.111 -2.237 27.983 1.00 86.69 100 ILE A O 1
ATOM 834 N N . TRP A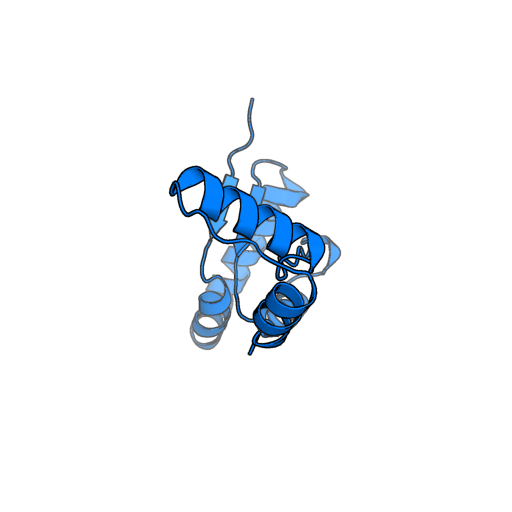 1 101 ? -9.374 -0.385 28.055 1.00 89.94 101 TRP A N 1
ATOM 835 C CA . TRP A 1 101 ? -9.070 0.003 26.684 1.00 89.94 101 TRP A CA 1
ATOM 836 C C . TRP A 1 101 ? -7.580 0.283 26.473 1.00 89.94 101 TRP A C 1
ATOM 838 O O . TRP A 1 101 ? -7.010 -0.129 25.463 1.00 89.94 101 TRP A O 1
ATOM 848 N N . SER A 1 102 ? -6.936 0.965 27.421 1.00 88.00 102 SER A N 1
ATOM 849 C CA . SER A 1 102 ? -5.505 1.263 27.329 1.00 88.00 102 SER A CA 1
ATOM 850 C C . SER A 1 102 ? -4.670 -0.017 27.302 1.00 88.00 102 SER A C 1
ATOM 852 O O . SER A 1 102 ? -3.806 -0.137 26.441 1.00 88.00 102 SER A O 1
ATOM 854 N N . GLN A 1 103 ? -5.007 -1.009 28.133 1.00 87.38 103 GLN A N 1
ATOM 855 C CA . GLN A 1 103 ? -4.351 -2.321 28.112 1.00 87.38 103 GLN A CA 1
ATOM 856 C C . GLN A 1 103 ? -4.543 -3.051 26.775 1.00 87.38 103 GLN A C 1
ATOM 858 O O . GLN A 1 103 ? -3.589 -3.599 26.235 1.00 87.38 103 GLN A O 1
ATOM 863 N N . ILE A 1 104 ? -5.754 -3.038 26.207 1.00 85.94 104 ILE A N 1
ATOM 864 C CA . ILE A 1 104 ? -6.030 -3.677 24.908 1.00 85.94 104 ILE A CA 1
ATOM 865 C C . ILE A 1 104 ? -5.240 -3.001 23.780 1.00 85.94 104 ILE A C 1
ATOM 867 O O . ILE A 1 104 ? -4.700 -3.681 22.910 1.00 85.94 104 ILE A O 1
ATOM 871 N N . TYR A 1 105 ? -5.173 -1.668 23.782 1.00 85.62 105 TYR A N 1
ATOM 872 C CA . TYR A 1 105 ? -4.499 -0.910 22.730 1.00 85.62 105 TYR A CA 1
ATOM 873 C C . TYR A 1 105 ? -2.968 -1.032 22.791 1.00 85.62 105 TYR A C 1
ATOM 875 O O . TYR A 1 105 ? -2.320 -1.054 21.747 1.00 85.62 105 TYR A O 1
ATOM 883 N N . GLU A 1 106 ? -2.387 -1.123 23.990 1.00 83.12 106 GLU A N 1
ATOM 884 C CA . GLU A 1 106 ? -0.933 -1.219 24.193 1.00 83.12 106 GLU A CA 1
ATOM 885 C C . GLU A 1 106 ? -0.349 -2.600 23.860 1.00 83.12 106 GLU A C 1
ATOM 887 O O . GLU A 1 106 ? 0.842 -2.698 23.589 1.00 83.12 106 GLU A O 1
ATOM 892 N N . VAL A 1 107 ? -1.167 -3.658 23.793 1.00 71.44 107 VAL A N 1
ATOM 893 C CA . VAL A 1 107 ? -0.736 -5.021 23.399 1.00 71.44 107 VAL A CA 1
ATOM 894 C C . VAL A 1 107 ? -0.488 -5.148 21.881 1.00 71.44 107 VAL A C 1
ATOM 896 O O . VAL A 1 107 ? -0.258 -6.242 21.370 1.00 71.44 107 VAL A O 1
ATOM 899 N N . ARG A 1 108 ? -0.497 -4.043 21.125 1.00 57.19 108 ARG A N 1
ATOM 900 C CA . ARG A 1 108 ? -0.079 -4.049 19.717 1.00 57.19 108 ARG A CA 1
ATOM 901 C C . ARG A 1 108 ? 1.417 -4.373 19.615 1.00 57.19 108 ARG A C 1
ATOM 903 O O . ARG A 1 108 ? 2.256 -3.527 19.912 1.00 57.19 108 ARG A O 1
ATOM 910 N N . VAL A 1 109 ? 1.697 -5.623 19.240 1.00 44.00 109 VAL A N 1
ATOM 911 C CA . VAL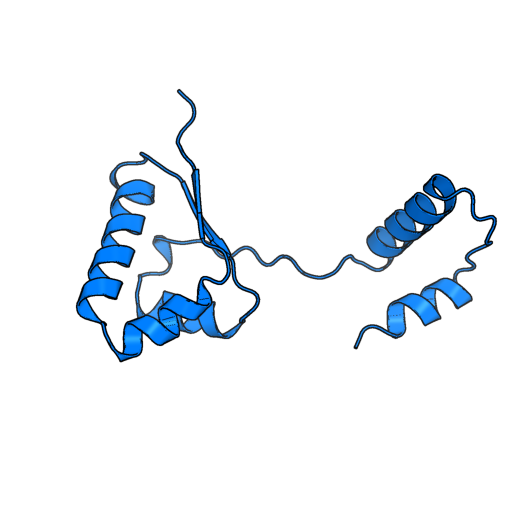 A 1 109 ? 3.011 -6.156 18.842 1.00 44.00 109 VAL A CA 1
ATOM 912 C C . VAL A 1 109 ? 3.410 -5.591 17.487 1.00 44.00 109 VAL A C 1
ATOM 914 O O . VAL A 1 109 ? 2.531 -5.578 16.597 1.00 44.00 109 VAL A O 1
#

Radius of gyration: 20.4 Å; chains: 1; bounding box: 41×25×53 Å